Protein AF-A0A1L8CUG5-F1 (afdb_monomer)

Secondary structure (DSSP, 8-state):
--HHHHHHHHHHHHHHHHHHHHHHHHHHHTT-HHHHHHHHHHHHHHHHHHHHHHHHHHHHHT--THHHHHHHHHHHHHHHHHHTT-HHHHHHIIIIIIHHHHHHHHHH-

Radius of gyration: 14.32 Å; Cα contacts (8 Å, |Δi|>4): 75; chains: 1; bounding box: 34×23×36 Å

Organism: NCBI:txid870242

Sequence (109 aa):
MDLIAVKKEMKKILQETISLINYIVAEIQAKNFQKALTDYVGVIGVIEELINLKINLSTLEKVEETEIETLRSVLKEVVNALENADFVLFGDLLEYELIPILEKWAEVN

Structure (mmCIF, N/CA/C/O backbone):
data_AF-A0A1L8CUG5-F1
#
_entry.id   AF-A0A1L8CUG5-F1
#
loop_
_atom_site.group_PDB
_atom_site.id
_atom_site.type_symbol
_atom_site.label_atom_id
_atom_site.label_alt_id
_atom_site.label_comp_id
_atom_site.label_asym_id
_atom_site.label_entity_id
_atom_site.label_seq_id
_atom_site.pdbx_PDB_ins_code
_atom_site.Cartn_x
_atom_site.Cartn_y
_atom_site.Cartn_z
_atom_site.occupancy
_atom_site.B_iso_or_equiv
_atom_site.auth_seq_id
_atom_site.auth_comp_id
_atom_site.auth_asym_id
_atom_site.auth_atom_id
_atom_site.pdbx_PDB_model_num
ATOM 1 N N . MET A 1 1 ? 23.689 -8.235 -12.794 1.00 62.28 1 MET A N 1
ATOM 2 C CA . MET A 1 1 ? 22.430 -8.831 -13.283 1.00 62.28 1 MET A CA 1
ATOM 3 C C . MET A 1 1 ? 22.129 -8.263 -14.653 1.00 62.28 1 MET A C 1
ATOM 5 O O . MET A 1 1 ? 22.457 -7.104 -14.878 1.00 62.28 1 MET A O 1
ATOM 9 N N . ASP A 1 2 ? 21.573 -9.061 -15.562 1.00 75.69 2 ASP A N 1
ATOM 10 C CA . ASP A 1 2 ? 20.998 -8.527 -16.800 1.00 75.69 2 ASP A CA 1
ATOM 11 C C . ASP A 1 2 ? 19.604 -7.926 -16.529 1.00 75.69 2 ASP A C 1
ATOM 13 O O . ASP A 1 2 ? 18.997 -8.184 -15.488 1.00 75.69 2 ASP A O 1
ATOM 17 N N . LEU A 1 3 ? 19.109 -7.089 -17.446 1.00 74.06 3 LEU A N 1
ATOM 18 C CA . LEU A 1 3 ? 17.840 -6.363 -17.295 1.00 74.06 3 LEU A CA 1
ATOM 19 C C . LEU A 1 3 ? 16.640 -7.299 -17.057 1.00 74.06 3 LEU A C 1
ATOM 21 O O . LEU A 1 3 ? 15.711 -6.951 -16.332 1.00 74.06 3 LEU A O 1
ATOM 25 N N . ILE A 1 4 ? 16.671 -8.499 -17.641 1.00 81.44 4 ILE A N 1
ATOM 26 C CA . ILE A 1 4 ? 15.596 -9.493 -17.535 1.00 81.44 4 ILE A CA 1
ATOM 27 C C . ILE A 1 4 ? 15.547 -10.068 -16.116 1.00 81.44 4 ILE A C 1
ATOM 29 O O . ILE A 1 4 ? 14.465 -10.207 -15.544 1.00 81.44 4 ILE A O 1
ATOM 33 N N . ALA A 1 5 ? 16.707 -10.374 -15.530 1.00 80.88 5 ALA A N 1
ATOM 34 C CA . ALA A 1 5 ? 16.808 -10.844 -14.155 1.00 80.88 5 ALA A CA 1
ATOM 35 C C . ALA A 1 5 ? 16.275 -9.800 -13.160 1.00 80.88 5 ALA A C 1
ATOM 37 O O . ALA A 1 5 ? 15.474 -10.156 -12.298 1.00 80.88 5 ALA A O 1
ATOM 38 N N . VAL A 1 6 ? 16.637 -8.521 -13.338 1.00 77.31 6 VAL A N 1
ATOM 39 C CA . VAL A 1 6 ? 16.174 -7.424 -12.466 1.00 77.31 6 VAL A CA 1
ATOM 40 C C . VAL A 1 6 ? 14.656 -7.248 -12.545 1.00 77.31 6 VAL A C 1
ATOM 42 O O . VAL A 1 6 ? 13.998 -7.169 -11.511 1.00 77.31 6 VAL A O 1
ATOM 45 N N . LYS A 1 7 ? 14.070 -7.246 -13.751 1.00 80.62 7 LYS A N 1
ATOM 46 C CA . LYS A 1 7 ? 12.609 -7.125 -13.916 1.00 80.62 7 LYS A CA 1
ATOM 47 C C . LYS A 1 7 ? 11.850 -8.286 -13.281 1.00 80.62 7 LYS A C 1
ATOM 49 O O . LYS A 1 7 ? 10.849 -8.081 -12.599 1.00 80.62 7 LYS A O 1
ATOM 54 N N . LYS A 1 8 ? 12.357 -9.512 -13.444 1.00 85.00 8 LYS A N 1
ATOM 55 C CA . LYS A 1 8 ? 11.763 -10.705 -12.829 1.00 85.00 8 LYS A CA 1
ATOM 56 C C . LYS A 1 8 ? 11.804 -10.647 -11.300 1.00 85.00 8 LYS A C 1
ATOM 58 O O . LYS A 1 8 ? 10.822 -11.012 -10.656 1.00 85.00 8 LYS A O 1
ATOM 63 N N . GLU A 1 9 ? 12.927 -10.220 -10.732 1.00 82.25 9 GLU A N 1
ATOM 64 C CA . GLU A 1 9 ? 13.084 -10.045 -9.287 1.00 82.25 9 GLU A CA 1
ATOM 65 C C . GLU A 1 9 ? 12.157 -8.949 -8.754 1.00 82.25 9 GLU A C 1
ATOM 67 O O . GLU A 1 9 ? 11.398 -9.198 -7.820 1.00 82.25 9 GLU A O 1
ATOM 72 N N . MET A 1 10 ? 12.112 -7.792 -9.420 1.00 82.44 10 MET A N 1
ATOM 73 C CA . MET A 1 10 ? 11.209 -6.699 -9.057 1.00 82.44 10 MET A CA 1
ATOM 74 C C . MET A 1 10 ? 9.745 -7.142 -9.072 1.00 82.44 10 MET A C 1
ATOM 76 O O . MET A 1 10 ? 9.013 -6.881 -8.122 1.00 82.44 10 MET A O 1
ATOM 80 N N . LYS A 1 11 ? 9.315 -7.861 -10.114 1.00 86.12 11 LYS A N 1
ATOM 81 C CA . LYS A 1 11 ? 7.946 -8.374 -10.211 1.00 86.12 11 LYS A CA 1
ATOM 82 C C . LYS A 1 11 ? 7.589 -9.299 -9.052 1.00 86.12 11 LYS A C 1
ATOM 84 O O . LYS A 1 11 ? 6.488 -9.206 -8.516 1.00 86.12 11 LYS A O 1
ATOM 89 N N . LYS A 1 12 ? 8.517 -10.172 -8.653 1.00 87.00 12 LYS A N 1
ATOM 90 C CA . LYS A 1 12 ? 8.330 -11.059 -7.503 1.00 87.00 12 LYS A CA 1
ATOM 91 C C . LYS A 1 12 ? 8.151 -10.252 -6.212 1.00 87.00 12 LYS A C 1
ATOM 93 O O . LYS A 1 12 ? 7.182 -10.483 -5.496 1.00 87.00 12 LYS A O 1
ATOM 98 N N . ILE A 1 13 ? 9.036 -9.288 -5.954 1.00 85.06 13 ILE A N 1
ATOM 99 C CA . ILE A 1 13 ? 8.973 -8.449 -4.748 1.00 85.06 13 ILE A CA 1
ATOM 100 C C . ILE A 1 13 ? 7.670 -7.643 -4.728 1.00 85.06 13 ILE A C 1
ATOM 102 O O . ILE A 1 13 ? 6.993 -7.608 -3.704 1.00 85.06 13 ILE A O 1
ATOM 106 N N . LEU A 1 14 ? 7.251 -7.064 -5.859 1.00 87.38 14 L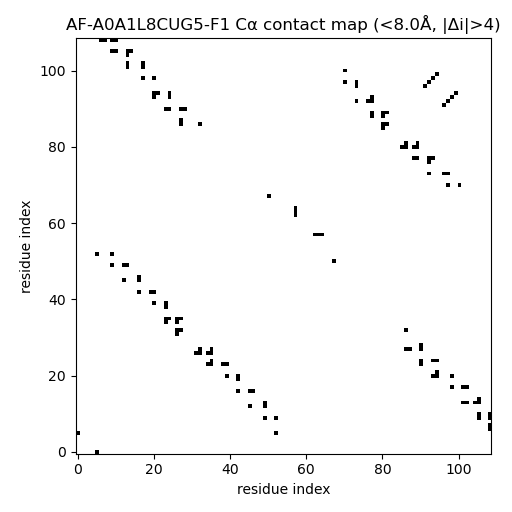EU A N 1
ATOM 107 C CA . LEU A 1 14 ? 5.975 -6.347 -5.968 1.00 87.38 14 LEU A CA 1
ATOM 108 C C . LEU A 1 14 ? 4.784 -7.240 -5.602 1.00 87.38 14 LEU A C 1
ATOM 110 O O . LEU A 1 14 ? 3.933 -6.829 -4.817 1.00 87.38 14 LEU A O 1
ATOM 114 N N . GLN A 1 15 ? 4.742 -8.474 -6.108 1.00 89.81 15 GLN A N 1
ATOM 115 C CA . GLN A 1 15 ? 3.675 -9.428 -5.790 1.00 89.81 15 GLN A CA 1
ATOM 116 C C . GLN A 1 15 ? 3.647 -9.810 -4.304 1.00 89.81 15 GLN A C 1
ATOM 118 O O . GLN A 1 15 ? 2.573 -9.873 -3.701 1.00 89.81 15 GLN A O 1
ATOM 123 N N . GLU A 1 16 ? 4.814 -10.046 -3.704 1.00 88.19 16 GLU A N 1
ATOM 124 C CA . GLU A 1 16 ? 4.940 -10.342 -2.272 1.00 88.19 16 GLU A CA 1
ATOM 125 C C . GLU A 1 16 ? 4.502 -9.138 -1.420 1.00 88.19 16 GLU A C 1
ATOM 127 O O . GLU A 1 16 ? 3.762 -9.305 -0.450 1.00 88.19 16 GLU A O 1
ATOM 132 N N . THR A 1 17 ? 4.855 -7.921 -1.845 1.00 87.00 17 THR A N 1
ATOM 133 C CA . THR A 1 17 ? 4.469 -6.664 -1.184 1.00 87.00 17 THR A CA 1
ATOM 134 C C . THR A 1 17 ? 2.962 -6.447 -1.226 1.00 87.00 17 THR A C 1
ATOM 136 O O . THR A 1 17 ? 2.345 -6.224 -0.189 1.00 87.00 17 THR A O 1
ATOM 139 N N . ILE A 1 18 ? 2.349 -6.560 -2.408 1.00 90.81 18 ILE A N 1
ATOM 140 C CA . ILE A 1 18 ? 0.899 -6.403 -2.588 1.00 90.81 18 ILE A CA 1
ATOM 141 C C . ILE A 1 18 ? 0.146 -7.441 -1.749 1.00 90.81 18 ILE A C 1
ATOM 143 O O . ILE A 1 18 ? -0.851 -7.119 -1.109 1.00 90.81 18 ILE A O 1
ATOM 147 N N . SER A 1 19 ? 0.639 -8.681 -1.696 1.00 90.94 19 SER A N 1
ATOM 148 C CA . SER A 1 19 ? 0.034 -9.737 -0.874 1.00 90.94 19 SER A CA 1
ATOM 149 C C . SER A 1 19 ? 0.075 -9.401 0.620 1.00 90.94 19 SER A C 1
ATOM 151 O O . SER A 1 19 ? -0.921 -9.587 1.319 1.00 90.94 19 SER A O 1
ATOM 153 N N . LEU A 1 20 ? 1.202 -8.871 1.106 1.00 89.44 20 LEU A N 1
ATOM 154 C CA . LEU A 1 20 ? 1.345 -8.434 2.494 1.00 89.44 20 LEU A CA 1
ATOM 155 C C . LEU A 1 20 ? 0.427 -7.244 2.814 1.00 89.44 20 LEU A C 1
ATOM 157 O O . LEU A 1 20 ? -0.244 -7.256 3.845 1.00 89.44 20 LEU A O 1
ATOM 161 N N . ILE A 1 21 ? 0.349 -6.254 1.920 1.00 91.19 21 ILE A N 1
ATOM 162 C CA . ILE A 1 21 ? -0.533 -5.091 2.087 1.00 91.19 21 ILE A CA 1
ATOM 163 C C . ILE A 1 21 ? -2.001 -5.528 2.129 1.00 91.19 21 ILE A C 1
ATOM 165 O O . ILE A 1 21 ? -2.720 -5.123 3.037 1.00 91.19 21 ILE A O 1
ATOM 169 N N . ASN A 1 22 ? -2.436 -6.409 1.222 1.00 93.25 22 ASN A N 1
ATOM 170 C CA . ASN A 1 22 ? -3.799 -6.954 1.224 1.00 93.25 22 ASN A CA 1
ATOM 171 C C . ASN A 1 22 ? -4.152 -7.639 2.549 1.00 93.25 22 ASN A C 1
ATOM 173 O O . ASN A 1 22 ? -5.257 -7.488 3.067 1.00 93.25 22 ASN A O 1
ATOM 177 N N . TYR A 1 23 ? -3.205 -8.380 3.121 1.00 91.62 23 TYR A N 1
ATOM 178 C CA . TYR A 1 23 ? -3.397 -8.992 4.426 1.00 91.62 23 TYR A CA 1
ATOM 179 C C . TYR A 1 23 ? -3.520 -7.935 5.545 1.00 91.62 23 TYR A C 1
ATOM 181 O O . TYR A 1 23 ? -4.404 -8.054 6.391 1.00 91.62 23 TYR A O 1
ATOM 189 N N . ILE A 1 24 ? -2.715 -6.866 5.527 1.00 90.56 24 ILE A N 1
ATOM 190 C CA . ILE A 1 24 ? -2.831 -5.760 6.496 1.00 90.56 24 ILE A CA 1
ATOM 191 C C . ILE A 1 24 ? -4.188 -5.062 6.372 1.00 90.56 24 ILE A C 1
ATOM 193 O O . ILE A 1 24 ? -4.843 -4.832 7.388 1.00 90.56 24 ILE A O 1
ATOM 197 N N . VAL A 1 25 ? -4.638 -4.776 5.147 1.00 93.00 25 VAL A N 1
ATOM 198 C CA . VAL A 1 25 ? -5.962 -4.194 4.875 1.00 93.00 25 VAL A CA 1
ATOM 199 C C . VAL A 1 25 ? -7.067 -5.080 5.456 1.00 93.00 25 VAL A C 1
ATOM 201 O O . VAL A 1 25 ? -7.940 -4.583 6.167 1.00 93.00 25 VAL A O 1
ATOM 204 N N . ALA A 1 26 ? -6.994 -6.399 5.260 1.00 93.44 26 ALA A N 1
ATOM 205 C CA . ALA A 1 26 ? -7.962 -7.333 5.834 1.00 93.44 26 ALA A CA 1
ATOM 206 C C . ALA A 1 26 ? -7.979 -7.301 7.377 1.00 93.44 26 ALA A C 1
ATOM 208 O O . ALA A 1 26 ? -9.050 -7.323 7.986 1.00 93.44 26 ALA A O 1
ATOM 209 N N . GLU A 1 27 ? -6.816 -7.204 8.028 1.00 93.38 27 GLU A N 1
ATOM 210 C CA . GLU A 1 27 ? -6.731 -7.073 9.490 1.00 93.38 27 GLU A CA 1
ATOM 211 C C . GLU A 1 27 ? -7.301 -5.731 9.985 1.00 93.38 27 GLU A C 1
ATOM 213 O O . GLU A 1 27 ? -7.996 -5.698 11.003 1.00 93.38 27 GLU A O 1
ATOM 218 N N . ILE A 1 28 ? -7.080 -4.631 9.255 1.00 91.69 28 ILE A N 1
ATOM 219 C CA . ILE A 1 28 ? -7.682 -3.317 9.545 1.00 91.69 28 ILE A CA 1
ATOM 220 C C . ILE A 1 28 ? -9.209 -3.395 9.447 1.00 91.69 28 ILE A C 1
ATOM 222 O O . ILE A 1 28 ? -9.906 -2.976 10.374 1.00 91.69 28 ILE A O 1
ATOM 226 N N . GLN A 1 29 ? -9.737 -3.982 8.370 1.00 90.62 29 GLN A N 1
ATOM 227 C CA . GLN A 1 29 ? -11.178 -4.166 8.161 1.00 90.62 29 GLN A CA 1
ATOM 228 C C . GLN A 1 29 ? -11.803 -5.053 9.252 1.00 90.62 29 GLN A C 1
ATOM 230 O O . GLN A 1 29 ? -12.912 -4.785 9.724 1.00 90.62 29 GLN A O 1
ATOM 235 N N . ALA A 1 30 ? -11.066 -6.063 9.726 1.00 93.56 30 ALA A N 1
ATOM 236 C CA . ALA A 1 30 ? -11.440 -6.898 10.867 1.00 93.56 30 ALA A CA 1
ATOM 237 C C . ALA A 1 30 ? -11.294 -6.196 12.235 1.00 93.56 30 ALA A C 1
ATOM 239 O O . ALA A 1 30 ? -11.654 -6.777 13.259 1.00 93.56 30 ALA A O 1
ATOM 240 N N . LYS A 1 31 ? -10.806 -4.946 12.267 1.00 91.19 31 LYS A N 1
ATOM 241 C CA . LYS A 1 31 ? -10.499 -4.146 13.469 1.00 91.19 31 LYS A CA 1
ATOM 242 C C . LYS A 1 31 ? -9.384 -4.728 14.348 1.00 91.19 31 LYS A C 1
ATOM 244 O O . LYS A 1 31 ? -9.276 -4.396 15.529 1.00 91.19 31 LYS A O 1
ATOM 249 N N . ASN A 1 32 ? -8.510 -5.549 13.769 1.00 91.06 32 ASN A N 1
ATOM 250 C CA . ASN A 1 32 ? -7.343 -6.150 14.416 1.00 91.06 32 ASN A CA 1
ATOM 251 C C . ASN A 1 32 ? -6.098 -5.247 14.294 1.00 91.06 32 ASN A C 1
ATOM 253 O O . ASN A 1 32 ? -5.040 -5.659 13.815 1.00 91.06 32 ASN A O 1
ATOM 257 N N . PHE A 1 33 ? -6.197 -3.998 14.756 1.00 85.12 33 PHE A N 1
ATOM 258 C CA . PHE A 1 33 ? -5.178 -2.965 14.507 1.00 85.12 33 PHE A CA 1
ATOM 259 C C . PHE A 1 33 ? -3.790 -3.286 15.081 1.00 85.12 33 PHE A C 1
ATOM 261 O O . PHE A 1 33 ? -2.779 -2.943 14.479 1.00 85.12 33 PHE A O 1
ATOM 268 N N . GLN A 1 34 ? -3.717 -3.996 16.211 1.00 84.62 34 GLN A N 1
ATOM 269 C CA . GLN A 1 34 ? -2.443 -4.431 16.803 1.00 84.62 34 GLN A CA 1
ATOM 270 C C . GLN A 1 34 ? -1.645 -5.335 15.845 1.00 84.62 34 GLN A C 1
ATOM 272 O O . GLN A 1 34 ? -0.421 -5.228 15.752 1.00 84.62 34 GLN A O 1
ATOM 277 N N . LYS A 1 35 ? -2.345 -6.222 15.131 1.00 82.75 35 LYS A N 1
ATOM 278 C CA . LYS A 1 35 ? -1.750 -7.160 14.176 1.00 82.75 35 LYS A CA 1
ATOM 279 C C . LYS A 1 35 ? -1.324 -6.421 12.911 1.00 82.75 35 LYS A C 1
ATOM 281 O O . LYS A 1 35 ? -0.159 -6.491 12.541 1.00 82.75 35 LYS A O 1
ATOM 286 N N . ALA A 1 36 ? -2.213 -5.583 12.374 1.00 81.94 36 ALA A N 1
ATOM 287 C CA . ALA A 1 36 ? -1.920 -4.692 11.251 1.00 81.94 36 ALA A CA 1
ATOM 288 C C . ALA A 1 36 ? -0.672 -3.813 11.485 1.00 81.94 36 ALA A C 1
ATOM 290 O O . ALA A 1 36 ? 0.194 -3.728 10.619 1.00 81.94 36 ALA A O 1
ATOM 291 N N . LEU A 1 37 ? -0.537 -3.210 12.674 1.00 77.56 37 LEU A N 1
ATOM 292 C CA . LEU A 1 37 ? 0.623 -2.389 13.045 1.00 77.56 37 LEU A CA 1
ATOM 293 C C . LEU A 1 37 ? 1.925 -3.190 13.154 1.00 77.56 37 LEU A C 1
ATOM 295 O O . LEU A 1 37 ? 2.985 -2.690 12.788 1.00 77.56 37 LEU A O 1
ATOM 299 N N . THR A 1 38 ? 1.850 -4.423 13.661 1.00 81.00 38 THR A N 1
ATOM 300 C CA . THR A 1 38 ? 3.022 -5.306 13.766 1.00 81.00 38 THR A CA 1
ATOM 301 C C . THR A 1 38 ? 3.539 -5.673 12.378 1.00 81.00 38 THR A C 1
ATOM 303 O O . THR A 1 38 ? 4.739 -5.607 12.118 1.00 81.00 38 THR A O 1
ATOM 306 N N . ASP A 1 39 ? 2.618 -5.995 11.473 1.00 77.31 39 ASP A N 1
ATOM 307 C CA . ASP A 1 39 ? 2.941 -6.475 10.134 1.00 77.31 39 ASP A CA 1
ATOM 308 C C . ASP A 1 39 ? 3.321 -5.321 9.173 1.00 77.31 39 ASP A C 1
ATOM 310 O O . ASP A 1 39 ? 4.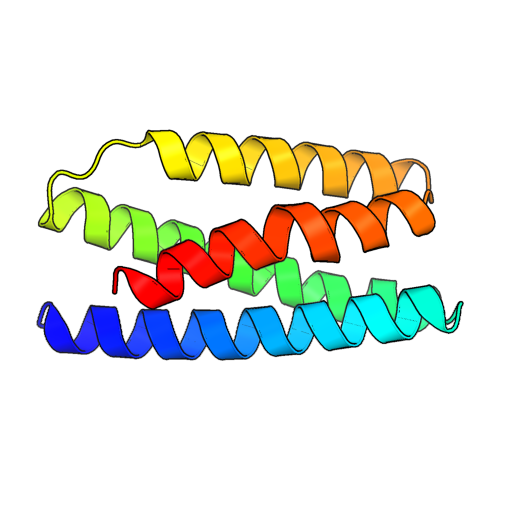095 -5.523 8.235 1.00 77.31 39 ASP A O 1
ATOM 314 N N . TYR A 1 40 ? 2.898 -4.079 9.454 1.00 74.81 40 TYR A N 1
ATOM 315 C CA . TYR A 1 40 ? 3.277 -2.879 8.689 1.00 74.81 40 TYR A CA 1
ATOM 316 C C . TYR A 1 40 ? 4.778 -2.548 8.733 1.00 74.81 40 TYR A C 1
ATOM 318 O O . TYR A 1 40 ? 5.333 -2.072 7.743 1.00 74.81 40 TYR A O 1
ATOM 326 N N . VAL A 1 41 ?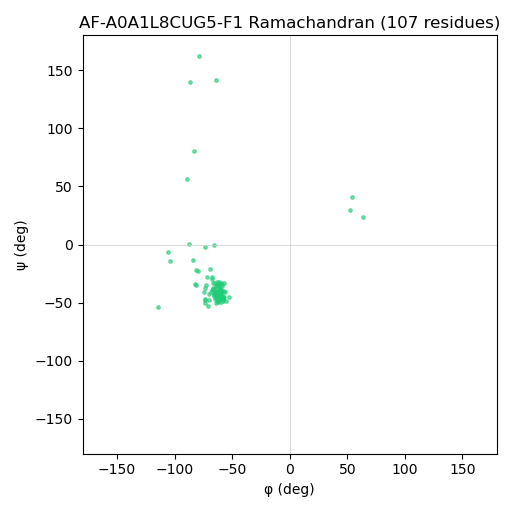 5.479 -2.841 9.835 1.00 71.44 41 VAL A N 1
ATOM 327 C CA . VAL A 1 41 ? 6.941 -2.633 9.911 1.00 71.44 41 VAL A CA 1
ATOM 328 C C . VAL A 1 41 ? 7.666 -3.441 8.825 1.00 71.44 41 VAL A C 1
ATOM 330 O O . VAL A 1 41 ? 8.647 -2.967 8.252 1.00 71.44 41 VAL A O 1
ATOM 333 N N . GLY A 1 42 ? 7.147 -4.628 8.489 1.00 69.56 42 GLY A N 1
ATOM 334 C CA . GLY A 1 42 ? 7.649 -5.438 7.380 1.00 69.56 42 GLY A CA 1
ATOM 335 C C . GLY A 1 42 ? 7.424 -4.794 6.011 1.00 69.56 42 GLY A C 1
ATOM 336 O O . GLY A 1 42 ? 8.273 -4.920 5.135 1.00 69.56 42 GLY A O 1
ATOM 337 N N . VAL A 1 43 ? 6.332 -4.045 5.833 1.00 73.06 43 VAL A N 1
ATOM 338 C CA . VAL A 1 43 ? 6.026 -3.343 4.576 1.00 73.06 43 VAL A CA 1
ATOM 339 C C . VAL A 1 43 ? 7.006 -2.202 4.310 1.00 73.06 43 VAL A C 1
ATOM 341 O O . VAL A 1 43 ? 7.449 -2.057 3.174 1.00 73.06 43 VAL A O 1
ATOM 344 N N . ILE A 1 44 ? 7.400 -1.428 5.329 1.00 74.31 44 ILE A N 1
ATOM 345 C CA . ILE A 1 44 ? 8.348 -0.310 5.147 1.00 74.31 44 ILE A CA 1
ATOM 346 C C . ILE A 1 44 ? 9.669 -0.800 4.544 1.00 74.31 44 ILE A C 1
ATOM 348 O O . ILE A 1 44 ? 10.135 -0.234 3.557 1.00 74.31 44 ILE A O 1
ATOM 352 N N . GLY A 1 45 ? 10.245 -1.873 5.098 1.00 72.69 45 GLY A N 1
ATOM 353 C CA . GLY A 1 45 ? 11.520 -2.408 4.611 1.00 72.69 45 GLY A CA 1
ATOM 354 C C . GLY A 1 45 ? 11.447 -2.885 3.159 1.00 72.69 45 GLY A C 1
ATOM 355 O O . GLY A 1 45 ? 12.368 -2.658 2.378 1.00 72.69 45 GLY A O 1
ATOM 356 N N . VAL A 1 46 ? 10.319 -3.481 2.768 1.00 70.12 46 VAL A N 1
ATOM 357 C CA . VAL A 1 46 ? 10.109 -3.947 1.392 1.00 70.12 46 VAL A CA 1
ATOM 358 C C . VAL A 1 46 ? 9.878 -2.774 0.427 1.00 70.12 46 VAL A C 1
ATOM 360 O O . VAL A 1 46 ? 10.353 -2.799 -0.707 1.00 70.12 46 VAL A O 1
ATOM 363 N N . ILE A 1 47 ? 9.214 -1.702 0.869 1.00 75.25 47 ILE A N 1
ATOM 364 C CA . ILE A 1 47 ? 9.037 -0.483 0.064 1.00 75.25 47 ILE A CA 1
ATOM 365 C C . ILE A 1 47 ? 10.376 0.221 -0.185 1.00 75.25 47 ILE A C 1
ATOM 367 O O . ILE A 1 47 ? 10.617 0.683 -1.300 1.00 75.25 47 ILE A O 1
ATOM 371 N N . GLU A 1 48 ? 11.273 0.272 0.802 1.00 77.38 48 GLU A N 1
ATOM 372 C CA . GLU A 1 48 ? 12.628 0.805 0.602 1.00 77.38 48 GLU A CA 1
ATOM 373 C C . GLU A 1 48 ? 13.407 0.002 -0.451 1.00 77.38 48 GLU A C 1
ATOM 375 O O . GLU A 1 48 ? 14.057 0.581 -1.327 1.00 77.38 48 GLU A O 1
ATOM 380 N N . GLU A 1 49 ? 13.304 -1.328 -0.418 1.00 75.25 49 GLU A N 1
ATOM 381 C CA . GLU A 1 49 ? 13.914 -2.202 -1.422 1.00 75.25 49 GLU A CA 1
ATOM 382 C C . GLU A 1 49 ? 13.335 -1.952 -2.826 1.00 75.25 49 GLU A C 1
ATOM 384 O O . GLU A 1 49 ? 14.089 -1.797 -3.792 1.00 75.25 49 GLU A O 1
ATOM 389 N N . LEU A 1 50 ? 12.011 -1.804 -2.940 1.00 73.69 50 LEU A N 1
ATOM 390 C CA . LEU A 1 50 ? 11.336 -1.474 -4.199 1.00 73.69 50 LEU A CA 1
ATOM 391 C C . LEU A 1 50 ? 11.752 -0.111 -4.762 1.00 73.69 50 LEU A C 1
ATOM 393 O O . LEU A 1 50 ? 11.956 0.009 -5.972 1.00 73.69 50 LEU A O 1
ATOM 397 N N . ILE A 1 51 ? 11.915 0.905 -3.909 1.00 76.06 51 ILE A N 1
ATOM 398 C CA . ILE A 1 51 ? 12.401 2.229 -4.321 1.00 76.06 51 ILE A CA 1
ATOM 399 C C . ILE A 1 51 ? 13.819 2.111 -4.884 1.00 76.06 51 ILE A C 1
ATOM 401 O O . ILE A 1 51 ? 14.094 2.619 -5.973 1.00 76.06 51 ILE A O 1
ATOM 405 N N . ASN A 1 52 ? 14.707 1.394 -4.192 1.00 76.56 52 ASN A N 1
ATOM 406 C CA . ASN A 1 52 ? 16.084 1.192 -4.645 1.00 76.56 52 ASN A CA 1
ATOM 407 C C . ASN A 1 52 ? 16.142 0.451 -5.992 1.00 76.56 52 ASN A C 1
ATOM 409 O O . ASN A 1 52 ? 16.904 0.833 -6.883 1.00 76.56 52 ASN A O 1
ATOM 413 N N . LEU A 1 53 ? 15.304 -0.573 -6.184 1.00 70.19 53 LEU A N 1
ATOM 414 C CA . LEU A 1 53 ? 15.198 -1.296 -7.454 1.00 70.19 53 LEU A CA 1
ATOM 415 C C . LEU A 1 53 ? 14.641 -0.420 -8.580 1.00 70.19 53 LEU A C 1
ATOM 417 O O . LEU A 1 53 ? 15.171 -0.448 -9.692 1.00 70.19 53 LEU A O 1
ATOM 421 N N . LYS A 1 54 ? 13.624 0.403 -8.301 1.00 71.75 54 LYS A N 1
ATOM 422 C CA . LYS A 1 54 ? 13.056 1.338 -9.281 1.00 71.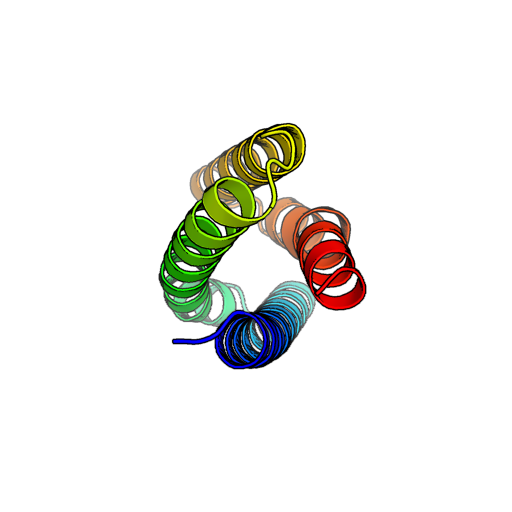75 54 LYS A CA 1
ATOM 423 C C . LYS A 1 54 ? 14.076 2.397 -9.710 1.00 71.75 54 LYS A C 1
ATOM 425 O O . LYS A 1 54 ? 14.156 2.680 -10.901 1.00 71.75 54 LYS A O 1
ATOM 430 N N . ILE A 1 55 ? 14.887 2.925 -8.789 1.00 71.38 55 ILE A N 1
ATOM 431 C CA . ILE A 1 55 ? 15.989 3.860 -9.097 1.00 71.38 55 ILE A CA 1
ATOM 432 C C . ILE A 1 55 ? 17.055 3.184 -9.980 1.00 71.38 55 ILE A C 1
ATOM 434 O O . ILE A 1 55 ? 17.543 3.761 -10.956 1.00 71.38 55 ILE A O 1
ATOM 438 N N . ASN A 1 56 ? 17.401 1.929 -9.686 1.00 69.62 56 ASN A N 1
ATOM 439 C CA . ASN A 1 56 ? 18.328 1.163 -10.522 1.00 69.62 56 ASN A CA 1
ATOM 440 C C . ASN A 1 56 ? 17.766 0.910 -11.932 1.00 69.62 56 ASN A C 1
ATOM 442 O O . ASN A 1 56 ? 18.513 0.946 -12.903 1.00 69.62 56 ASN A O 1
ATOM 446 N N . LEU A 1 57 ? 16.459 0.692 -12.082 1.00 69.19 57 LEU A N 1
ATOM 447 C CA . LEU A 1 57 ? 15.831 0.547 -13.399 1.00 69.19 57 LEU A CA 1
ATOM 448 C C . LEU A 1 57 ? 15.699 1.879 -14.142 1.00 69.19 57 LEU A C 1
ATOM 450 O O . LEU A 1 57 ? 15.982 1.924 -15.335 1.00 69.19 57 LEU A O 1
ATOM 454 N N . SER A 1 58 ? 15.341 2.975 -13.470 1.00 67.81 58 SER A N 1
ATOM 455 C CA . SER A 1 58 ? 15.207 4.290 -14.113 1.00 67.81 58 SER A CA 1
ATOM 456 C C . SER A 1 58 ? 16.544 4.819 -14.637 1.00 67.81 58 SER A C 1
ATOM 458 O O . SER A 1 58 ? 16.585 5.424 -15.708 1.00 67.81 58 SER A O 1
ATOM 460 N N . THR A 1 59 ? 17.656 4.516 -13.960 1.00 64.62 59 THR A N 1
ATOM 461 C CA . THR A 1 59 ? 19.011 4.806 -14.462 1.00 64.62 59 THR A CA 1
ATOM 462 C C . THR A 1 59 ? 19.389 3.970 -15.690 1.00 64.62 59 THR A C 1
ATOM 464 O O . THR A 1 59 ? 20.127 4.456 -16.551 1.00 64.62 59 THR A O 1
ATOM 467 N N . LEU A 1 60 ? 18.855 2.751 -15.819 1.00 59.50 60 LEU A N 1
ATOM 468 C CA . LEU A 1 60 ? 19.056 1.875 -16.980 1.00 59.50 60 LEU A CA 1
ATOM 469 C C . LEU A 1 60 ? 18.119 2.210 -18.156 1.00 59.50 60 LEU A C 1
ATOM 471 O O . LEU A 1 60 ? 18.526 2.083 -19.310 1.00 59.50 60 LEU A O 1
ATOM 475 N N . GLU A 1 61 ? 16.890 2.653 -17.881 1.00 66.19 61 GLU A N 1
ATOM 476 C CA . GLU A 1 61 ? 15.828 2.865 -18.878 1.00 66.19 61 GLU A CA 1
ATOM 477 C C . GLU A 1 61 ? 15.551 4.346 -19.210 1.00 66.19 61 GLU A C 1
ATOM 479 O O . GLU A 1 61 ? 14.799 4.623 -20.143 1.00 66.19 61 GLU A O 1
ATOM 484 N N . LYS A 1 62 ? 16.175 5.309 -18.511 1.00 56.22 62 LYS A N 1
ATOM 485 C CA . LYS A 1 62 ? 15.918 6.763 -18.643 1.00 56.22 62 LYS A CA 1
ATOM 486 C C . LYS A 1 62 ? 14.437 7.139 -18.462 1.00 56.22 62 LYS A C 1
ATOM 488 O O . LYS A 1 62 ? 13.911 7.971 -19.198 1.00 56.22 62 LYS A O 1
ATOM 493 N N . VAL A 1 63 ? 13.765 6.516 -17.497 1.00 56.81 63 VAL A N 1
ATOM 494 C CA . VAL A 1 63 ? 12.355 6.796 -17.167 1.00 56.81 63 VAL A CA 1
ATOM 495 C C . VAL A 1 63 ? 12.275 7.964 -16.177 1.00 56.81 63 VAL A C 1
ATOM 497 O O . VAL A 1 63 ? 13.099 8.054 -15.269 1.00 56.81 63 VAL A O 1
ATOM 500 N N . GLU A 1 64 ? 11.300 8.862 -16.358 1.00 54.84 64 GLU A N 1
ATOM 501 C CA . GLU A 1 64 ? 11.102 10.051 -15.513 1.00 54.84 64 GLU A CA 1
ATOM 502 C C . GLU A 1 64 ? 10.748 9.703 -14.052 1.00 54.84 64 GLU A C 1
ATOM 504 O O . GLU A 1 64 ? 9.963 8.798 -13.776 1.00 54.84 64 GLU A O 1
ATOM 509 N N . GLU A 1 65 ? 11.296 10.478 -13.107 1.00 62.78 65 GLU A N 1
ATOM 510 C CA . GLU A 1 65 ? 11.160 10.330 -11.642 1.00 62.78 65 GLU A CA 1
ATOM 511 C C . GLU A 1 65 ? 9.739 10.557 -11.083 1.00 62.78 65 GLU A C 1
ATOM 513 O O . GLU A 1 65 ? 9.518 10.432 -9.877 1.00 62.78 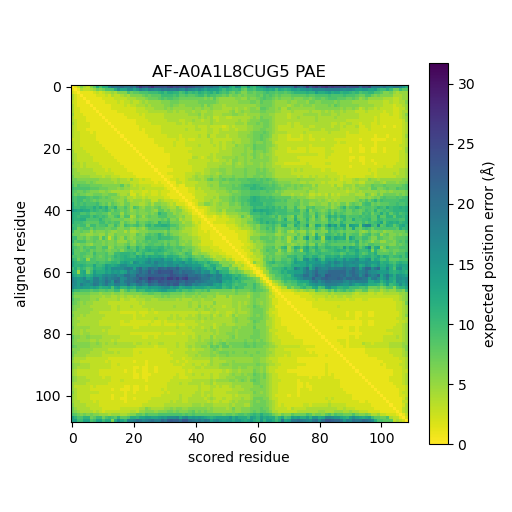65 GLU A O 1
ATOM 518 N N . THR A 1 66 ? 8.755 10.874 -11.926 1.00 67.50 66 THR A N 1
ATOM 519 C CA . THR A 1 66 ? 7.409 11.295 -11.502 1.00 67.50 66 THR A CA 1
ATOM 520 C C . THR A 1 66 ? 6.680 10.243 -10.665 1.00 67.50 66 THR A C 1
ATOM 522 O O . THR A 1 66 ? 5.973 10.592 -9.723 1.00 67.50 66 THR A O 1
ATOM 525 N N . GLU A 1 67 ? 6.904 8.955 -10.930 1.00 71.50 67 GLU A N 1
ATOM 526 C CA . GLU A 1 67 ? 6.262 7.861 -10.188 1.00 71.50 67 GLU A CA 1
ATOM 527 C C . GLU A 1 67 ? 6.802 7.698 -8.757 1.00 71.50 67 GLU A C 1
ATOM 529 O O . GLU A 1 67 ? 6.073 7.259 -7.866 1.00 71.50 67 GLU A O 1
ATOM 534 N N . ILE A 1 68 ? 8.065 8.070 -8.513 1.00 76.56 68 ILE A N 1
ATOM 535 C CA . ILE A 1 68 ? 8.681 8.003 -7.179 1.00 76.56 68 ILE A CA 1
ATOM 536 C C . ILE A 1 68 ? 8.130 9.119 -6.287 1.00 76.56 68 ILE A C 1
ATOM 538 O O . ILE A 1 68 ? 7.892 8.896 -5.100 1.00 76.56 68 ILE A O 1
ATOM 542 N N . GLU A 1 69 ? 7.880 10.306 -6.846 1.00 81.00 69 GLU A N 1
ATOM 543 C CA . GLU A 1 69 ? 7.270 11.407 -6.094 1.00 81.00 69 GLU A CA 1
ATOM 544 C C . GLU A 1 69 ? 5.828 11.094 -5.684 1.00 81.00 69 GLU A C 1
ATOM 546 O O . GLU A 1 69 ? 5.446 11.378 -4.547 1.00 81.00 69 GLU A O 1
ATOM 551 N N . THR A 1 70 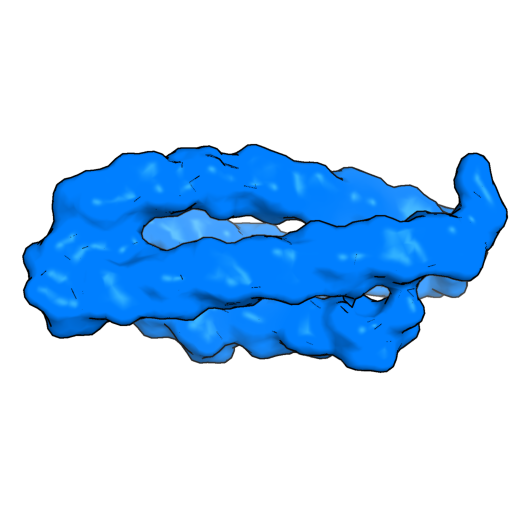? 5.046 10.442 -6.553 1.00 84.00 70 THR A N 1
ATOM 552 C CA . THR A 1 70 ? 3.701 9.964 -6.196 1.00 84.00 70 THR A CA 1
ATOM 553 C C . THR A 1 70 ? 3.760 8.979 -5.030 1.00 84.00 70 THR A C 1
ATOM 555 O O . THR A 1 70 ? 3.075 9.189 -4.028 1.00 84.00 70 THR A O 1
ATOM 558 N N . LEU A 1 71 ? 4.633 7.966 -5.101 1.00 84.81 71 LEU A N 1
ATOM 559 C CA . LEU A 1 71 ? 4.822 7.016 -4.001 1.00 84.81 71 LEU A CA 1
ATOM 560 C C . LEU A 1 71 ? 5.230 7.735 -2.707 1.00 84.81 71 LEU A C 1
ATOM 562 O O . LEU A 1 71 ? 4.665 7.481 -1.646 1.00 84.81 71 LEU A O 1
ATOM 566 N N . ARG A 1 72 ? 6.177 8.677 -2.783 1.00 83.31 72 ARG A N 1
ATOM 567 C CA . ARG A 1 72 ? 6.622 9.456 -1.620 1.00 83.31 72 ARG A CA 1
ATOM 568 C C . ARG A 1 72 ? 5.479 10.257 -0.996 1.00 83.31 72 ARG A C 1
ATOM 570 O O . ARG A 1 72 ? 5.435 10.376 0.227 1.00 83.31 72 ARG A O 1
ATOM 577 N N . SER A 1 73 ? 4.582 10.815 -1.807 1.00 89.56 73 SER A N 1
ATOM 578 C CA . SER A 1 73 ? 3.405 11.535 -1.315 1.00 89.56 73 SER A CA 1
ATOM 579 C C . SER A 1 73 ? 2.475 10.610 -0.532 1.00 89.56 73 SER A C 1
ATOM 581 O O . SER A 1 73 ? 2.134 10.926 0.604 1.00 89.56 73 SER A O 1
ATOM 583 N N . VAL A 1 74 ? 2.146 9.441 -1.088 1.00 91.06 74 VAL A N 1
ATOM 584 C CA . VAL A 1 74 ? 1.288 8.444 -0.425 1.00 91.06 74 VAL A CA 1
ATOM 585 C C . VAL A 1 74 ? 1.914 7.960 0.883 1.00 91.06 74 VAL A C 1
ATOM 587 O O . VAL A 1 74 ? 1.244 7.915 1.909 1.00 91.06 74 VAL A O 1
ATOM 590 N N . LEU A 1 75 ? 3.220 7.676 0.900 1.00 88.50 75 LEU A N 1
ATOM 591 C CA . LEU A 1 75 ? 3.910 7.228 2.116 1.00 88.50 75 LEU A CA 1
ATOM 592 C C . LEU A 1 75 ? 3.898 8.276 3.234 1.00 88.50 75 LEU A C 1
ATOM 594 O O . LEU A 1 75 ? 3.792 7.916 4.404 1.00 88.50 75 LEU A O 1
ATOM 598 N N . LYS A 1 76 ? 3.977 9.570 2.900 1.00 89.19 76 LYS A N 1
ATOM 599 C CA . LYS A 1 76 ? 3.815 10.641 3.896 1.00 89.19 76 LYS A CA 1
ATOM 600 C C . LYS A 1 76 ? 2.417 10.628 4.504 1.00 89.19 76 LYS A C 1
ATOM 602 O O . LYS A 1 76 ? 2.290 10.785 5.713 1.00 89.19 76 LYS A O 1
ATOM 607 N N . GLU A 1 77 ? 1.385 10.423 3.690 1.00 93.44 77 GLU A N 1
ATOM 608 C CA . GLU A 1 77 ? 0.011 10.321 4.189 1.00 93.44 77 GLU A CA 1
ATOM 609 C C . GLU A 1 77 ? -0.184 9.077 5.060 1.00 93.44 77 GLU A C 1
ATOM 611 O O . GLU A 1 77 ? -0.812 9.167 6.111 1.00 93.44 77 GLU A O 1
ATOM 616 N N . VAL A 1 78 ? 0.431 7.946 4.693 1.00 90.38 78 VAL A N 1
ATOM 617 C CA . VAL A 1 78 ? 0.411 6.718 5.502 1.00 90.38 78 VAL A CA 1
ATOM 618 C C . VAL A 1 78 ? 1.026 6.966 6.880 1.00 90.38 78 VAL A C 1
ATOM 620 O O . VAL A 1 78 ? 0.436 6.594 7.893 1.00 90.38 78 VAL A O 1
ATOM 623 N N . VAL A 1 79 ? 2.183 7.633 6.938 1.00 87.38 79 VAL A N 1
ATOM 624 C CA . VAL A 1 79 ? 2.812 8.015 8.212 1.00 87.38 79 VAL A CA 1
ATOM 625 C C . VAL A 1 79 ? 1.893 8.936 9.015 1.00 87.38 79 VAL A C 1
ATOM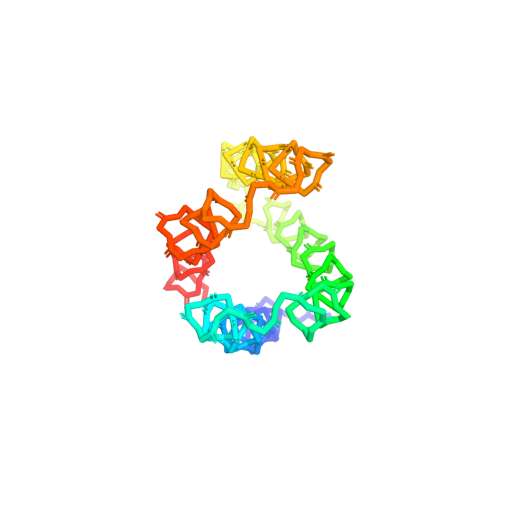 627 O O . VAL A 1 79 ? 1.657 8.665 10.190 1.00 87.38 79 VAL A O 1
ATOM 630 N N . ASN A 1 80 ? 1.309 9.960 8.385 1.00 88.69 80 ASN A N 1
ATOM 631 C CA . ASN A 1 80 ? 0.374 10.865 9.057 1.00 88.69 80 ASN A CA 1
ATOM 632 C C . ASN A 1 80 ? -0.841 10.112 9.631 1.00 88.69 80 ASN A C 1
ATOM 634 O O . ASN A 1 80 ? -1.243 10.373 10.764 1.00 88.69 80 ASN A O 1
ATOM 638 N N . ALA A 1 81 ? -1.427 9.173 8.884 1.00 91.50 81 ALA A N 1
ATOM 639 C CA . ALA A 1 81 ? -2.555 8.368 9.351 1.00 91.50 81 ALA A CA 1
ATOM 640 C C . ALA A 1 81 ? -2.172 7.520 10.575 1.00 91.50 81 ALA A C 1
ATOM 642 O O . ALA A 1 81 ? -2.910 7.478 11.560 1.00 91.50 81 ALA A O 1
ATOM 643 N N . LEU A 1 82 ? -0.983 6.910 10.558 1.00 87.00 82 LEU A N 1
ATOM 644 C CA . LEU A 1 82 ? -0.458 6.122 11.675 1.00 87.00 82 LEU A CA 1
ATOM 645 C C . LEU A 1 82 ? -0.182 6.970 12.922 1.00 87.00 82 LEU A C 1
ATOM 647 O O . LEU A 1 82 ? -0.562 6.568 14.021 1.00 87.00 82 LEU A O 1
ATOM 651 N N . GLU A 1 83 ? 0.433 8.146 12.770 1.00 87.56 83 GLU A N 1
ATOM 652 C CA . GLU A 1 83 ? 0.700 9.076 13.878 1.00 87.56 83 GLU A CA 1
ATOM 653 C C . GLU A 1 83 ? -0.589 9.561 14.553 1.00 87.56 83 GLU A C 1
ATOM 655 O O . GLU A 1 83 ? -0.627 9.739 15.771 1.00 87.56 83 GLU A O 1
ATOM 660 N N . ASN A 1 84 ? -1.660 9.724 13.773 1.00 92.75 84 ASN A N 1
ATOM 661 C CA . ASN A 1 84 ? -2.980 10.108 14.270 1.00 92.75 84 ASN A CA 1
ATOM 662 C C . ASN A 1 84 ? -3.849 8.910 14.699 1.00 92.75 84 ASN A C 1
ATOM 664 O O . ASN A 1 84 ? -4.982 9.113 15.134 1.00 92.75 84 ASN A O 1
ATOM 668 N N . ALA A 1 85 ? -3.333 7.678 14.597 1.00 90.00 85 ALA A N 1
ATOM 669 C CA . ALA A 1 85 ? -4.073 6.434 14.821 1.00 90.00 85 ALA A CA 1
ATOM 670 C C . ALA A 1 85 ? -5.385 6.334 14.008 1.00 90.00 85 ALA A C 1
ATOM 672 O O . ALA A 1 85 ? -6.348 5.688 14.433 1.00 90.00 85 ALA A O 1
ATOM 673 N N . ASP A 1 86 ? -5.427 6.962 12.830 1.00 94.00 86 ASP A N 1
ATOM 674 C CA . ASP A 1 86 ? -6.543 6.879 11.890 1.00 94.00 86 ASP A CA 1
ATOM 675 C C . ASP A 1 86 ? -6.403 5.614 11.037 1.00 94.00 86 ASP A C 1
ATOM 677 O O . ASP A 1 86 ? -5.899 5.617 9.913 1.00 94.00 86 ASP A O 1
ATOM 681 N N . PHE A 1 87 ? -6.813 4.486 11.618 1.00 90.25 87 PHE A N 1
ATOM 682 C CA . PHE A 1 87 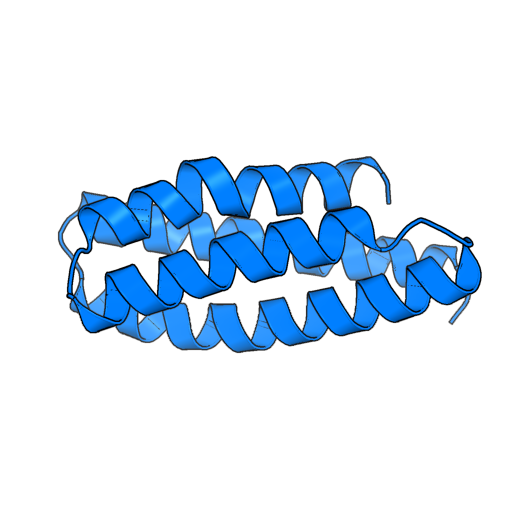? -6.680 3.182 10.973 1.00 90.25 87 PHE A CA 1
ATOM 683 C C . PHE A 1 87 ? -7.591 3.003 9.757 1.00 90.25 87 PHE A C 1
ATOM 685 O O . PHE A 1 87 ? -7.303 2.150 8.923 1.00 90.25 87 PHE A O 1
ATOM 692 N N . VAL A 1 88 ? -8.673 3.782 9.652 1.00 92.00 88 VAL A N 1
ATOM 693 C CA . VAL A 1 88 ? -9.547 3.749 8.472 1.00 92.00 88 VAL A CA 1
ATOM 694 C C . VAL A 1 88 ? -8.811 4.386 7.301 1.00 92.00 88 VAL A C 1
ATOM 696 O O . VAL A 1 88 ? -8.610 3.719 6.292 1.00 92.00 88 VAL A O 1
ATOM 699 N N . LEU A 1 89 ? -8.296 5.608 7.487 1.00 93.75 89 LEU A N 1
ATOM 700 C CA . LEU A 1 89 ? -7.486 6.277 6.471 1.00 93.75 89 LEU A CA 1
ATOM 701 C C . LEU A 1 89 ? -6.233 5.467 6.119 1.00 93.75 89 LEU A C 1
ATOM 703 O O . LEU A 1 89 ? -5.875 5.366 4.952 1.00 93.75 89 LEU A O 1
ATOM 707 N N . PHE A 1 90 ? -5.580 4.850 7.107 1.00 91.69 90 PHE A N 1
ATOM 708 C CA . PHE A 1 90 ? -4.440 3.970 6.855 1.00 91.69 90 PHE A CA 1
ATOM 709 C C . PHE A 1 90 ? -4.807 2.807 5.922 1.00 91.69 90 PHE A C 1
ATOM 711 O O . PHE A 1 90 ? -4.084 2.555 4.961 1.00 91.69 90 PHE A O 1
ATOM 718 N N . GLY A 1 91 ? -5.931 2.127 6.169 1.00 91.69 91 GLY A N 1
ATOM 719 C CA . GLY A 1 91 ? -6.427 1.070 5.287 1.00 91.69 91 GLY A CA 1
ATOM 720 C C . GLY A 1 91 ? -6.727 1.580 3.879 1.00 91.69 91 GLY A C 1
ATOM 721 O O . GLY A 1 91 ? -6.272 0.976 2.910 1.00 91.69 91 GLY A O 1
ATOM 722 N N . ASP A 1 92 ? -7.403 2.725 3.772 1.00 95.31 92 ASP A N 1
ATOM 723 C CA . ASP A 1 92 ? -7.772 3.320 2.485 1.00 95.31 92 ASP A CA 1
ATOM 724 C C . ASP A 1 92 ? -6.539 3.723 1.658 1.00 95.31 92 ASP A C 1
ATOM 726 O O . ASP A 1 92 ? -6.474 3.439 0.463 1.00 95.31 92 ASP A O 1
ATOM 730 N N . LEU A 1 93 ? -5.520 4.320 2.286 1.00 95.06 93 LEU A N 1
ATOM 731 C CA . LEU A 1 93 ? -4.257 4.675 1.626 1.00 95.06 93 LEU A CA 1
ATOM 732 C C . LEU A 1 93 ? -3.500 3.437 1.128 1.00 95.06 93 LEU A C 1
ATOM 734 O O . LEU A 1 93 ? -2.857 3.473 0.080 1.00 95.06 93 LEU A O 1
ATOM 738 N N . LEU A 1 94 ? -3.561 2.328 1.864 1.00 92.94 94 LEU A N 1
ATOM 739 C CA . LEU A 1 94 ? -2.960 1.073 1.425 1.00 92.94 94 LEU A CA 1
ATOM 740 C C . LEU A 1 94 ? -3.717 0.465 0.235 1.00 92.94 94 LEU A C 1
ATOM 742 O O . LEU A 1 94 ? -3.093 0.073 -0.752 1.00 92.94 94 LEU A O 1
ATOM 746 N N . GLU A 1 95 ? -5.044 0.393 0.335 1.00 95.06 95 GLU A N 1
ATOM 747 C CA . GLU A 1 95 ? -5.920 -0.282 -0.626 1.00 95.06 95 GLU A CA 1
ATOM 748 C C . GLU A 1 95 ? -6.076 0.500 -1.935 1.00 95.06 95 GLU A C 1
ATOM 750 O O . GLU A 1 95 ? -5.931 -0.071 -3.016 1.00 95.06 95 GLU A O 1
ATOM 755 N N . TYR A 1 96 ? -6.337 1.804 -1.851 1.00 95.94 96 TYR A N 1
ATOM 756 C CA . TYR A 1 96 ? -6.748 2.610 -3.002 1.00 95.94 96 TYR A CA 1
ATOM 757 C C . TYR A 1 96 ? -5.650 3.510 -3.569 1.00 95.94 96 TYR A C 1
ATOM 759 O O . TYR A 1 96 ? -5.799 3.981 -4.694 1.00 95.94 96 TYR A O 1
ATOM 767 N N . GLU A 1 97 ? -4.548 3.727 -2.847 1.00 93.25 97 GLU A N 1
ATOM 768 C CA . GLU A 1 97 ? -3.441 4.570 -3.324 1.00 93.25 97 GLU A CA 1
ATOM 769 C C . GLU A 1 97 ? -2.161 3.754 -3.541 1.00 93.25 97 GLU A C 1
ATOM 771 O O . GLU A 1 97 ? -1.592 3.744 -4.635 1.00 93.25 97 GLU A O 1
ATOM 776 N N . LEU A 1 98 ? -1.707 3.014 -2.524 1.00 90.62 98 LEU A N 1
ATOM 777 C CA . LEU A 1 98 ? -0.431 2.307 -2.586 1.00 90.62 98 LEU A CA 1
ATOM 778 C C . LEU A 1 98 ? -0.478 1.073 -3.495 1.00 90.62 98 LEU A C 1
ATOM 780 O O . LEU A 1 98 ? 0.387 0.939 -4.362 1.00 90.62 98 LEU A O 1
ATOM 784 N N . ILE A 1 99 ? -1.462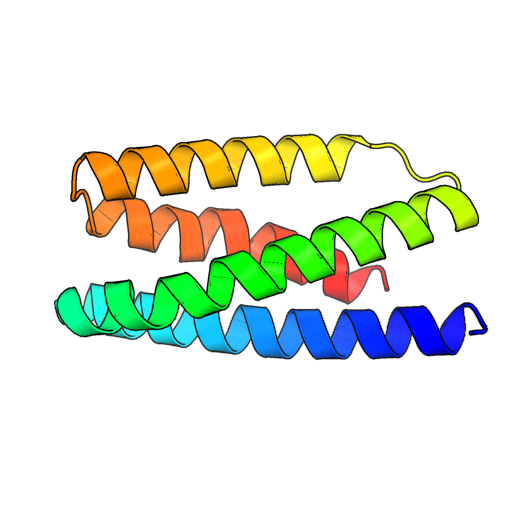 0.180 -3.327 1.00 91.81 99 ILE A N 1
ATOM 785 C CA . ILE A 1 99 ? -1.591 -1.019 -4.176 1.00 91.81 99 ILE A CA 1
ATOM 786 C C . ILE A 1 99 ? -1.645 -0.650 -5.669 1.00 91.81 99 ILE A C 1
ATOM 788 O O . ILE A 1 99 ? -0.827 -1.197 -6.413 1.00 91.81 99 ILE A O 1
ATOM 792 N N . PRO A 1 100 ? -2.474 0.311 -6.125 1.00 91.88 100 PRO A N 1
ATOM 793 C CA . PRO A 1 100 ? -2.517 0.687 -7.540 1.00 91.88 100 PRO A CA 1
ATOM 794 C C . PRO A 1 100 ? -1.176 1.175 -8.109 1.00 91.88 100 PRO A C 1
ATOM 796 O O . PRO A 1 100 ? -0.845 0.878 -9.260 1.00 91.88 100 PRO A O 1
ATOM 799 N N . ILE A 1 101 ? -0.361 1.885 -7.317 1.00 88.25 101 ILE A N 1
ATOM 800 C CA . ILE A 1 101 ? 0.995 2.290 -7.730 1.00 88.25 101 ILE A CA 1
ATOM 801 C C . ILE A 1 101 ? 1.881 1.056 -7.939 1.00 88.25 101 ILE A C 1
ATOM 803 O O . ILE A 1 101 ? 2.581 0.956 -8.951 1.00 88.25 101 ILE A O 1
ATOM 807 N N . LEU A 1 102 ? 1.845 0.109 -6.998 1.00 87.31 102 LEU A N 1
ATOM 808 C CA . LEU A 1 102 ? 2.648 -1.113 -7.054 1.00 87.31 102 LEU A CA 1
ATOM 809 C C . LEU A 1 102 ? 2.210 -2.043 -8.196 1.00 87.31 102 LEU A C 1
ATOM 811 O O . LEU A 1 102 ? 3.060 -2.616 -8.878 1.00 87.31 102 LEU A O 1
ATOM 815 N N . GLU A 1 103 ? 0.907 -2.159 -8.450 1.00 88.50 103 GLU A N 1
ATOM 816 C CA . GLU A 1 103 ? 0.359 -2.923 -9.576 1.00 88.50 103 GLU A CA 1
ATOM 817 C C . GLU A 1 103 ? 0.798 -2.331 -10.914 1.00 88.50 103 GLU A C 1
ATOM 819 O O . GLU A 1 103 ? 1.321 -3.054 -11.764 1.00 88.50 103 GLU A O 1
ATOM 824 N N . LYS A 1 104 ? 0.716 -1.003 -11.067 1.00 85.44 104 LYS A N 1
ATOM 825 C CA . LYS A 1 104 ? 1.229 -0.314 -12.257 1.00 85.44 104 LYS A CA 1
ATOM 826 C C . LYS A 1 104 ? 2.713 -0.614 -12.481 1.00 85.44 104 LYS A C 1
ATOM 828 O O . LYS A 1 104 ? 3.145 -0.839 -13.611 1.00 85.44 104 LYS A O 1
ATOM 833 N N . TRP A 1 105 ? 3.513 -0.653 -11.416 1.00 83.94 105 TRP A N 1
ATOM 834 C CA . TRP A 1 105 ? 4.925 -1.025 -11.517 1.00 83.94 105 TRP A CA 1
ATOM 835 C C . TRP A 1 105 ? 5.127 -2.497 -11.900 1.00 83.94 105 TRP A C 1
ATOM 837 O O . TRP A 1 105 ? 6.131 -2.806 -12.538 1.00 83.94 105 TRP A O 1
ATOM 847 N N . ALA A 1 106 ? 4.199 -3.393 -11.560 1.00 80.38 106 ALA A N 1
ATOM 848 C CA . ALA A 1 106 ? 4.272 -4.818 -11.887 1.00 80.38 106 ALA A CA 1
ATOM 849 C C . ALA A 1 106 ? 3.819 -5.147 -13.323 1.00 80.38 106 ALA A C 1
ATOM 851 O O . ALA A 1 106 ? 4.178 -6.202 -13.851 1.00 80.38 106 ALA A O 1
ATOM 852 N N . GLU A 1 107 ? 3.017 -4.277 -13.943 1.00 77.94 107 GLU A N 1
ATOM 853 C CA . GLU A 1 107 ? 2.556 -4.420 -15.331 1.00 77.94 107 GLU A CA 1
ATOM 854 C C . GLU A 1 107 ? 3.588 -3.939 -16.357 1.00 77.94 107 GLU A C 1
ATOM 856 O O . GLU A 1 107 ? 3.705 -4.515 -17.439 1.00 77.94 107 GLU A O 1
ATOM 861 N N . VAL A 1 108 ? 4.345 -2.889 -16.022 1.00 67.62 108 VAL A N 1
ATOM 862 C CA . VAL A 1 108 ? 5.330 -2.259 -16.922 1.00 67.62 108 VAL A CA 1
ATOM 863 C C . VAL A 1 108 ? 6.693 -2.985 -16.903 1.00 67.62 108 VAL A C 1
ATOM 865 O O . VAL A 1 108 ? 7.524 -2.768 -17.791 1.00 67.62 108 VAL A O 1
ATOM 868 N N . ASN A 1 109 ? 6.919 -3.879 -15.930 1.00 56.16 109 ASN A N 1
ATOM 869 C CA . ASN A 1 109 ? 8.159 -4.649 -15.741 1.00 56.16 109 ASN A CA 1
ATOM 870 C C . ASN A 1 109 ? 7.967 -6.161 -15.938 1.00 56.16 109 ASN A C 1
ATOM 872 O O . ASN A 1 109 ? 8.885 -6.767 -16.535 1.00 56.16 109 ASN A O 1
#

Nearest PDB structures (foldseek):
  8jh6-assembly1_B  TM=7.090E-01  e=6.592E-02  synthetic construct
  3w8i-assembly1_A  TM=5.520E-01  e=4.838E-01  Homo sapiens
  6s18-assembly1_B  TM=5.043E-01  e=2.523E+00  Pseudomonas putida KT2440
  1few-assembly1_A  TM=5.275E-01  e=3.979E+00  Homo sapiens
  6s37-assembly1_B  TM=4.944E-01  e=3.979E+00  Pseudomonas putida KT2440

Mean predicted aligned error: 5.57 Å

Foldseek 3Di:
DDPVVLLVVLLVLLVVLLVLLVVLLVCLVVVVVVVSVVSVVVNVVSVVVNLVSVVVVCVVVVDDCVLVVQLVVLVVQLVVCVVVVVSVSNSCSSPPRVNVSSVVSNVVD

pLDDT: mean 82.26, std 10.31, range [54.84, 95.94]

InterPro domains:
  IPR058355 Domain of unknown function DUF8042 [PF26154] (7-107)

Solvent-accessible surface area (backbone atoms only — not comparable to full-atom values): 5945 Å² total; per-residue (Å²): 131,58,75,66,59,51,30,54,50,50,39,51,52,42,54,53,49,47,54,52,49,53,52,35,37,52,28,39,76,70,65,38,50,73,58,25,59,62,57,44,61,60,50,54,60,52,50,54,51,50,52,54,52,49,52,58,47,28,73,73,68,72,54,78,69,65,66,57,54,53,51,54,52,53,52,52,52,41,51,51,21,57,78,69,66,36,58,65,60,34,32,46,45,46,63,72,49,47,39,56,55,47,50,55,55,47,72,80,79